Protein AF-A0A6L8A7F7-F1 (afdb_monomer)

Radius of gyration: 18.42 Å; Cα contacts (8 Å, |Δi|>4): 153; chains: 1; bounding box: 34×28×63 Å

Nearest PDB structures (foldseek):
  3hh8-assembly1_A  TM=7.114E-01  e=3.775E-03  Streptococcus pyogenes serotype M1
  5hx7-assembly1_A  TM=6.514E-01  e=2.933E-03  Listeria monocytogenes EGD-e
  2o1e-assembly1_A  TM=6.664E-01  e=7.557E-03  Bacillus subtilis
  3zka-assembly2_B  TM=5.966E-01  e=4.021E-03  Streptococcus pneumoniae
  1xvl-assembly1_A  TM=6.366E-01  e=6.254E-03  Synechocystis sp. PCC 6803

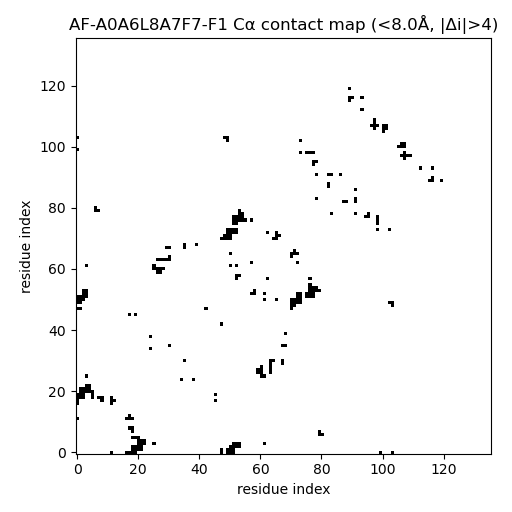Structure (mmCIF, N/CA/C/O backbone):
data_AF-A0A6L8A7F7-F1
#
_entry.id   AF-A0A6L8A7F7-F1
#
loop_
_atom_site.group_PDB
_atom_site.id
_atom_site.type_symbol
_atom_site.label_atom_id
_atom_site.label_alt_id
_atom_site.label_comp_id
_atom_site.label_asym_id
_atom_site.label_entity_id
_atom_site.label_seq_id
_atom_site.pdbx_PDB_ins_code
_atom_site.Cartn_x
_atom_site.Cartn_y
_atom_site.Cartn_z
_atom_site.occupancy
_atom_site.B_iso_or_equiv
_atom_site.auth_seq_id
_atom_site.auth_comp_id
_atom_site.auth_asym_id
_atom_site.auth_atom_id
_atom_site.pdbx_PDB_model_num
ATOM 1 N N . LEU A 1 1 ? -4.875 -3.744 1.857 1.00 95.38 1 LEU A N 1
ATOM 2 C CA . LEU A 1 1 ? -4.262 -2.480 1.396 1.00 95.38 1 LEU A CA 1
ATOM 3 C C . LEU A 1 1 ? -5.099 -1.302 1.875 1.00 95.38 1 LEU A C 1
ATOM 5 O O . LEU A 1 1 ? -6.166 -1.074 1.319 1.00 95.38 1 LEU A O 1
ATOM 9 N N . ALA A 1 2 ? -4.671 -0.631 2.946 1.00 97.12 2 ALA A N 1
ATOM 10 C CA . ALA A 1 2 ? -5.389 0.512 3.508 1.00 97.12 2 ALA A CA 1
ATOM 11 C C . ALA A 1 2 ? -4.736 1.829 3.067 1.00 97.12 2 ALA A C 1
ATOM 13 O O . ALA A 1 2 ? -3.580 2.076 3.405 1.00 97.12 2 ALA A O 1
ATOM 14 N N . THR A 1 3 ? -5.475 2.649 2.326 1.00 95.75 3 THR A N 1
ATOM 15 C CA . THR A 1 3 ? -5.024 3.913 1.713 1.00 95.75 3 THR A CA 1
ATOM 16 C C . THR A 1 3 ? -6.040 5.021 1.992 1.00 95.75 3 THR A C 1
ATOM 18 O O . THR A 1 3 ? -7.129 4.766 2.519 1.00 95.75 3 THR A O 1
ATOM 21 N N . ARG A 1 4 ? -5.718 6.280 1.678 1.00 91.50 4 ARG A N 1
ATOM 22 C CA . ARG A 1 4 ? -6.643 7.397 1.929 1.00 91.50 4 ARG A CA 1
ATOM 23 C C . ARG A 1 4 ? -7.806 7.375 0.939 1.00 91.50 4 ARG A C 1
ATOM 25 O O . ARG A 1 4 ? -8.942 7.525 1.382 1.00 91.50 4 ARG A O 1
ATOM 32 N N . HIS A 1 5 ? -7.562 7.166 -0.353 1.00 92.50 5 HIS A N 1
ATOM 33 C CA . HIS A 1 5 ? -8.617 7.037 -1.362 1.00 92.50 5 HIS A CA 1
ATOM 34 C C . HIS A 1 5 ? -8.545 5.699 -2.109 1.00 92.50 5 HIS A C 1
ATOM 36 O O . HIS A 1 5 ? -7.620 4.909 -1.928 1.00 92.50 5 HIS A O 1
ATOM 42 N N . LYS A 1 6 ? -9.598 5.416 -2.884 1.00 92.56 6 LYS A N 1
ATOM 43 C CA . LYS A 1 6 ? -9.788 4.147 -3.590 1.00 92.56 6 LYS A CA 1
ATOM 44 C C . LYS A 1 6 ? -9.163 4.212 -4.991 1.00 92.56 6 LYS A C 1
ATOM 46 O O . LYS A 1 6 ? -9.845 4.616 -5.928 1.00 92.56 6 LYS A O 1
ATOM 51 N N . ALA A 1 7 ? -7.900 3.820 -5.120 1.00 94.06 7 ALA A N 1
ATOM 52 C CA . ALA A 1 7 ? -7.136 3.861 -6.376 1.00 94.06 7 ALA A CA 1
ATOM 53 C C . ALA A 1 7 ? -6.548 2.503 -6.794 1.00 94.06 7 ALA A C 1
ATOM 55 O O . ALA A 1 7 ? -6.224 2.284 -7.958 1.00 94.06 7 ALA A O 1
ATOM 56 N N . PHE A 1 8 ? -6.463 1.545 -5.876 1.00 95.56 8 PHE A N 1
ATOM 57 C CA . PHE A 1 8 ? -5.800 0.259 -6.081 1.00 95.56 8 PHE A CA 1
ATOM 58 C C . PHE A 1 8 ? -6.784 -0.896 -6.288 1.00 95.56 8 PHE A C 1
ATOM 60 O O . PHE A 1 8 ? -6.386 -2.058 -6.239 1.00 95.56 8 PHE A O 1
ATOM 67 N N . GLY A 1 9 ? -8.066 -0.615 -6.538 1.00 94.62 9 GLY A N 1
ATOM 68 C CA . GLY A 1 9 ? -9.114 -1.636 -6.626 1.00 94.62 9 GLY A CA 1
ATOM 69 C C . GLY A 1 9 ? -8.851 -2.707 -7.689 1.00 94.62 9 GLY A C 1
ATOM 70 O O . GLY A 1 9 ? -8.997 -3.895 -7.406 1.00 94.62 9 GLY A O 1
ATOM 71 N N . TYR A 1 10 ? -8.401 -2.310 -8.886 1.00 94.56 10 TYR A N 1
ATOM 72 C CA . TYR A 1 10 ? -8.029 -3.255 -9.948 1.00 94.56 10 TYR A CA 1
ATOM 73 C C . TYR A 1 10 ? -6.812 -4.102 -9.571 1.00 94.56 10 TYR A C 1
ATOM 75 O O . TYR A 1 10 ? -6.809 -5.312 -9.794 1.00 94.56 10 TYR A O 1
ATOM 83 N N . TYR A 1 11 ? -5.798 -3.480 -8.966 1.00 94.56 11 TYR A N 1
ATOM 84 C CA . TYR A 1 11 ? -4.593 -4.164 -8.504 1.00 94.56 11 TYR A CA 1
ATOM 85 C C . TYR A 1 11 ? -4.937 -5.196 -7.418 1.00 94.56 11 TYR A C 1
ATOM 87 O O . TYR A 1 11 ? -4.606 -6.373 -7.538 1.00 94.56 11 TYR A O 1
ATOM 95 N N . ALA A 1 12 ? -5.699 -4.781 -6.405 1.00 94.75 12 ALA A N 1
ATOM 96 C CA . ALA A 1 12 ? -6.156 -5.631 -5.314 1.00 94.75 12 ALA A CA 1
ATOM 97 C C . ALA A 1 12 ? -6.980 -6.826 -5.826 1.00 94.75 12 ALA A C 1
ATOM 99 O O . ALA A 1 12 ? -6.719 -7.967 -5.447 1.00 94.75 12 ALA A O 1
ATOM 100 N N . HIS A 1 13 ? -7.904 -6.583 -6.765 1.00 95.50 13 HIS A N 1
ATOM 101 C CA . HIS A 1 13 ? -8.678 -7.637 -7.421 1.00 95.50 13 HIS A CA 1
ATOM 102 C C . HIS A 1 13 ? -7.786 -8.619 -8.196 1.00 95.50 13 HIS A C 1
ATOM 104 O O . HIS A 1 13 ? -7.941 -9.831 -8.063 1.00 95.50 13 HIS A O 1
ATOM 110 N N . ARG A 1 14 ? -6.821 -8.117 -8.980 1.00 95.81 14 ARG A N 1
ATOM 111 C CA . ARG A 1 14 ? -5.920 -8.950 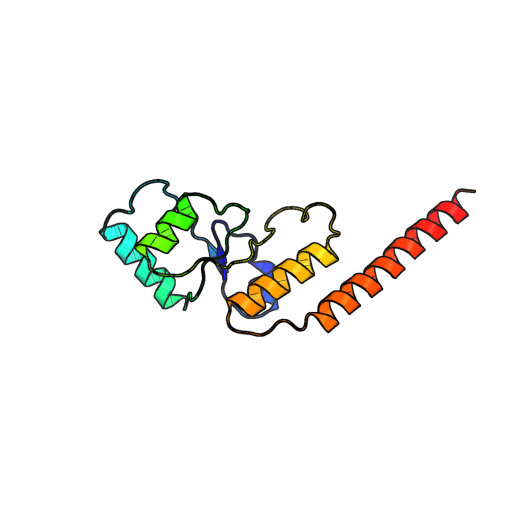-9.793 1.00 95.81 14 ARG A CA 1
ATOM 112 C C . ARG A 1 14 ? -5.047 -9.885 -8.954 1.00 95.81 14 ARG A C 1
ATOM 114 O O . ARG A 1 14 ? -4.742 -10.984 -9.425 1.00 95.81 14 ARG A O 1
ATOM 121 N N . TYR A 1 15 ? -4.639 -9.450 -7.764 1.00 93.69 15 TYR A N 1
ATOM 122 C CA . TYR A 1 15 ? -3.716 -10.177 -6.886 1.00 93.69 15 TYR A CA 1
ATOM 123 C C . TYR A 1 15 ? -4.386 -10.777 -5.639 1.00 93.69 15 TYR A C 1
ATOM 125 O O . TYR A 1 15 ? -3.698 -11.264 -4.747 1.00 93.69 15 TYR A O 1
ATOM 133 N N . GLY A 1 16 ? -5.722 -10.790 -5.580 1.00 90.94 16 GLY A N 1
ATOM 134 C CA . GLY A 1 16 ? -6.473 -11.555 -4.581 1.00 90.94 16 GLY A CA 1
ATOM 135 C C . GLY A 1 16 ? -6.467 -10.976 -3.165 1.00 90.94 16 GLY A C 1
ATOM 136 O O . GLY A 1 16 ? -6.621 -11.727 -2.205 1.00 90.94 16 GLY A O 1
ATOM 137 N N . PHE A 1 17 ? -6.318 -9.659 -3.004 1.00 89.50 17 PHE A N 1
ATOM 138 C CA . PHE A 1 17 ? -6.397 -9.008 -1.693 1.00 89.50 17 PHE A CA 1
ATOM 139 C C . PHE A 1 17 ? -7.426 -7.872 -1.663 1.00 89.50 17 PHE A C 1
ATOM 141 O O . PHE A 1 17 ? -7.957 -7.445 -2.685 1.00 89.50 17 PHE A O 1
ATOM 148 N N . ARG A 1 18 ? -7.753 -7.379 -0.461 1.00 91.31 18 ARG A N 1
ATOM 149 C CA . ARG A 1 18 ? -8.751 -6.314 -0.267 1.00 91.31 18 ARG A CA 1
ATOM 150 C C . ARG A 1 18 ? -8.115 -4.928 -0.196 1.00 91.31 18 ARG A C 1
ATOM 152 O O . ARG A 1 18 ? -7.177 -4.695 0.573 1.00 91.31 18 ARG A O 1
ATOM 159 N N . GLU A 1 19 ? -8.690 -3.990 -0.937 1.00 94.25 19 GLU A N 1
ATOM 160 C CA . GLU A 1 19 ? -8.479 -2.556 -0.747 1.00 94.25 19 GLU A CA 1
ATOM 161 C C . GLU A 1 19 ? -9.455 -2.011 0.310 1.00 94.25 19 GLU A C 1
ATOM 163 O O . GLU A 1 19 ? -10.630 -2.385 0.341 1.00 94.25 19 GLU A O 1
ATOM 168 N N . LEU A 1 20 ? -8.972 -1.115 1.170 1.00 95.56 20 LEU A N 1
ATOM 169 C CA . LEU A 1 20 ? -9.768 -0.372 2.140 1.00 95.56 20 LEU A CA 1
ATOM 170 C C . LEU A 1 20 ? -9.428 1.119 2.038 1.00 95.56 20 LEU A C 1
ATOM 172 O O . LEU A 1 20 ? -8.388 1.557 2.522 1.00 95.56 20 LEU A O 1
ATOM 176 N N . ALA A 1 21 ? -10.330 1.903 1.454 1.00 93.88 21 ALA A N 1
ATOM 177 C CA . ALA A 1 21 ? -10.196 3.354 1.421 1.00 93.88 21 ALA A CA 1
ATOM 178 C C . ALA A 1 21 ? -10.662 3.984 2.744 1.00 93.88 21 ALA A C 1
ATOM 180 O O . ALA A 1 21 ? -11.751 3.686 3.245 1.00 93.88 21 ALA A O 1
ATOM 181 N N . LEU A 1 22 ? -9.855 4.894 3.290 1.00 93.44 22 LEU A N 1
ATOM 182 C CA . LEU A 1 22 ? -10.099 5.577 4.564 1.00 93.44 22 LEU A CA 1
ATOM 183 C C . LEU A 1 22 ? -10.754 6.956 4.410 1.00 93.44 22 LEU A C 1
ATOM 185 O O . LEU A 1 22 ? -10.932 7.655 5.403 1.00 93.44 22 LEU A O 1
ATOM 189 N N . GLN A 1 23 ? -11.159 7.346 3.199 1.00 85.19 23 GLN A N 1
ATOM 190 C CA . GLN A 1 23 ? -11.739 8.662 2.899 1.00 85.19 23 GLN A CA 1
ATOM 191 C C . GLN A 1 23 ? -12.928 9.024 3.806 1.00 85.19 23 GLN A C 1
ATOM 193 O O . GLN A 1 23 ? -13.078 10.179 4.193 1.00 85.19 23 GLN A O 1
ATOM 198 N N . GLY A 1 24 ? -13.726 8.032 4.225 1.00 80.50 24 GLY A N 1
ATOM 199 C CA . GLY A 1 24 ? -14.833 8.215 5.175 1.00 80.50 24 GLY A CA 1
ATOM 200 C C . GLY A 1 24 ? -14.417 8.546 6.620 1.00 80.50 24 GLY A C 1
ATOM 201 O O . GLY A 1 24 ? -15.284 8.760 7.461 1.00 80.50 24 GLY A O 1
ATOM 202 N N . PHE A 1 25 ? -13.116 8.574 6.914 1.00 82.75 25 PHE A N 1
ATOM 203 C CA . PHE A 1 25 ? -12.521 8.900 8.215 1.00 82.75 25 PHE A CA 1
ATOM 204 C C . PHE A 1 25 ? -11.555 10.095 8.134 1.00 82.75 25 PHE A C 1
ATOM 206 O O . PHE A 1 25 ? -10.769 10.312 9.054 1.00 82.75 25 PHE A O 1
ATOM 213 N N . SER A 1 26 ? -11.596 10.862 7.039 1.00 78.94 26 SER A N 1
ATOM 214 C CA . SER A 1 26 ? -10.691 11.990 6.816 1.00 78.94 26 SER A CA 1
ATOM 215 C C . SER A 1 26 ? -10.924 13.109 7.838 1.00 78.94 26 SER A C 1
ATOM 217 O O . SER A 1 26 ? -11.963 13.763 7.829 1.00 78.94 26 SER A O 1
ATOM 219 N N . THR A 1 27 ? -9.940 13.351 8.701 1.00 81.94 27 THR A N 1
ATOM 220 C CA . THR A 1 27 ? -9.921 14.438 9.692 1.00 81.94 27 THR A CA 1
ATOM 221 C C . THR A 1 27 ? -8.487 14.871 9.976 1.00 81.94 27 THR A C 1
ATOM 223 O O . THR A 1 27 ? -7.593 14.032 10.040 1.00 81.94 27 THR A O 1
ATOM 226 N N . THR A 1 28 ? -8.252 16.168 10.163 1.00 86.31 28 THR A N 1
ATOM 227 C CA . THR A 1 28 ? -6.964 16.712 10.639 1.00 86.31 28 THR A CA 1
ATOM 228 C C . THR A 1 28 ? -6.910 16.864 12.161 1.00 86.31 28 THR A C 1
ATOM 230 O O . THR A 1 28 ? -5.849 17.149 12.715 1.00 86.31 28 THR A O 1
ATOM 233 N N . GLU A 1 29 ? -8.043 16.650 12.826 1.00 89.44 29 GLU A N 1
ATOM 234 C CA . GLU A 1 29 ? -8.237 16.716 14.273 1.00 89.44 29 GLU A CA 1
ATOM 235 C C . GLU A 1 29 ? -8.482 15.324 14.865 1.00 89.44 29 GLU A C 1
ATOM 237 O O . GLU A 1 29 ? -8.708 14.355 14.137 1.00 89.44 29 GLU A O 1
ATOM 242 N N . ALA A 1 30 ? -8.495 15.230 16.196 1.00 88.38 30 ALA A N 1
ATOM 243 C CA . ALA A 1 30 ? -8.770 13.987 16.906 1.00 88.38 30 ALA A CA 1
ATOM 244 C C . ALA A 1 30 ? -10.126 13.369 16.506 1.00 88.38 30 ALA A C 1
ATOM 246 O O . ALA A 1 30 ? -11.175 14.014 16.551 1.00 88.38 30 ALA A O 1
ATOM 247 N N . ILE A 1 31 ? -10.114 12.076 16.173 1.00 90.75 31 ILE A N 1
ATOM 248 C CA . ILE A 1 31 ? -11.315 11.309 15.840 1.00 90.75 31 ILE A CA 1
ATOM 249 C C . ILE A 1 31 ? -12.150 11.106 17.111 1.00 90.75 31 ILE A C 1
ATOM 251 O O . ILE A 1 31 ? -11.657 10.618 18.130 1.00 90.75 31 ILE A O 1
ATOM 255 N N . ARG A 1 32 ? -13.445 11.439 17.041 1.00 92.69 32 ARG A N 1
ATOM 256 C CA . ARG A 1 32 ? -14.399 11.239 18.146 1.00 92.69 32 ARG A CA 1
ATOM 257 C C . ARG A 1 32 ? -14.480 9.755 18.553 1.00 92.69 32 ARG A C 1
ATOM 259 O O . ARG A 1 32 ? -14.462 8.900 17.664 1.00 92.69 32 ARG A O 1
ATOM 266 N N . PRO A 1 33 ? -14.689 9.420 19.844 1.00 93.94 33 PRO A N 1
ATOM 267 C CA . PRO A 1 33 ? -14.618 8.037 20.337 1.00 93.94 33 PRO A CA 1
ATOM 268 C C . PRO A 1 33 ? -15.466 7.017 19.561 1.00 93.94 33 PRO A C 1
ATOM 270 O O . PRO A 1 33 ? -14.963 5.962 19.183 1.00 93.94 33 PRO A O 1
ATOM 273 N N . ALA A 1 34 ? -16.726 7.343 19.250 1.00 93.69 34 ALA A N 1
ATOM 274 C CA . ALA A 1 34 ? -17.615 6.445 18.505 1.00 93.69 34 ALA A CA 1
ATOM 275 C C . ALA A 1 34 ? -17.135 6.184 17.062 1.00 93.69 34 ALA A C 1
ATOM 277 O O . ALA A 1 34 ? -17.235 5.065 16.555 1.00 93.69 34 ALA A O 1
ATOM 278 N N . VAL A 1 35 ? -16.574 7.205 16.405 1.00 94.25 35 VAL A N 1
ATOM 279 C CA . VAL A 1 35 ? -16.017 7.088 15.049 1.00 94.25 35 VAL A CA 1
ATOM 280 C C . VAL A 1 35 ? -14.720 6.281 15.081 1.00 94.25 35 VAL A C 1
ATOM 282 O O . VAL A 1 35 ? -14.530 5.409 14.235 1.00 94.25 35 VAL A O 1
ATOM 285 N N . LEU A 1 36 ? -13.871 6.502 16.090 1.00 95.31 36 LEU A N 1
ATOM 286 C CA . LEU A 1 36 ? -12.629 5.752 16.277 1.00 95.31 36 LEU A CA 1
ATOM 287 C C . LEU A 1 36 ? -12.901 4.267 16.549 1.00 95.31 36 LEU A C 1
ATOM 289 O O . LEU A 1 36 ? -12.217 3.412 15.992 1.00 95.31 36 LEU A O 1
ATOM 293 N N . ALA A 1 37 ? -13.921 3.944 17.349 1.00 96.12 37 ALA A N 1
ATOM 294 C CA . ALA A 1 37 ? -14.337 2.563 17.588 1.00 96.12 37 ALA A CA 1
ATOM 295 C C . ALA A 1 37 ? -14.791 1.869 16.291 1.00 96.12 37 ALA A C 1
ATOM 297 O O . ALA A 1 37 ? -14.374 0.746 16.006 1.00 96.12 37 ALA A O 1
ATOM 298 N N . ASN A 1 38 ? -15.586 2.557 15.461 1.00 95.19 38 ASN A N 1
ATOM 299 C CA . ASN A 1 38 ? -16.002 2.046 14.152 1.00 95.19 38 ASN A CA 1
ATOM 300 C C . ASN A 1 38 ? -14.801 1.850 13.209 1.00 95.19 38 ASN A C 1
ATOM 302 O O . ASN A 1 38 ? -14.688 0.805 12.570 1.00 95.19 38 ASN A O 1
ATOM 306 N N . LEU A 1 39 ? -13.882 2.819 13.161 1.00 95.75 39 LEU A N 1
ATOM 307 C CA . LEU A 1 39 ? -12.652 2.732 12.376 1.00 95.75 39 LEU A CA 1
ATOM 308 C C . LEU A 1 39 ? -11.803 1.524 12.788 1.00 95.75 39 LEU A C 1
ATOM 310 O O . LEU A 1 39 ? -11.456 0.711 11.936 1.00 95.75 39 LEU A O 1
ATOM 314 N N . ARG A 1 40 ? -11.524 1.364 14.089 1.00 96.56 40 ARG A N 1
ATOM 315 C CA . ARG A 1 40 ? -10.760 0.223 14.621 1.00 96.56 40 ARG A CA 1
ATOM 316 C C . ARG A 1 40 ? -11.408 -1.111 14.263 1.00 96.56 40 ARG A C 1
ATOM 318 O O . ARG A 1 40 ? -10.707 -2.009 13.814 1.00 96.56 40 ARG A O 1
ATOM 325 N N . ARG A 1 41 ? -12.737 -1.220 14.382 1.00 96.56 41 ARG A N 1
ATOM 326 C CA . ARG A 1 41 ? -13.477 -2.418 13.958 1.00 96.56 41 ARG A CA 1
ATOM 327 C C . ARG A 1 41 ? -13.270 -2.710 12.468 1.00 96.56 41 ARG A C 1
ATOM 329 O O . ARG A 1 41 ? -12.887 -3.822 12.133 1.00 96.56 41 ARG A O 1
ATOM 336 N N . LYS A 1 42 ? -13.459 -1.722 11.583 1.00 95.88 42 LYS A N 1
ATOM 337 C CA . LYS A 1 42 ? -13.271 -1.913 10.130 1.00 95.88 42 LYS A CA 1
ATOM 338 C C . LYS A 1 42 ? -11.838 -2.311 9.766 1.00 95.88 42 LYS A C 1
ATOM 340 O O . LYS A 1 42 ? -11.644 -3.134 8.878 1.00 95.88 42 LYS A O 1
ATOM 345 N N . LEU A 1 43 ? -10.844 -1.718 10.430 1.00 96.44 43 LEU A N 1
ATOM 346 C CA . LEU A 1 43 ? -9.430 -2.047 10.236 1.00 96.44 43 LEU A CA 1
ATOM 347 C C . LEU A 1 43 ? -9.125 -3.483 10.687 1.00 96.44 43 LEU A C 1
ATOM 349 O O . LEU A 1 43 ? -8.445 -4.209 9.966 1.00 96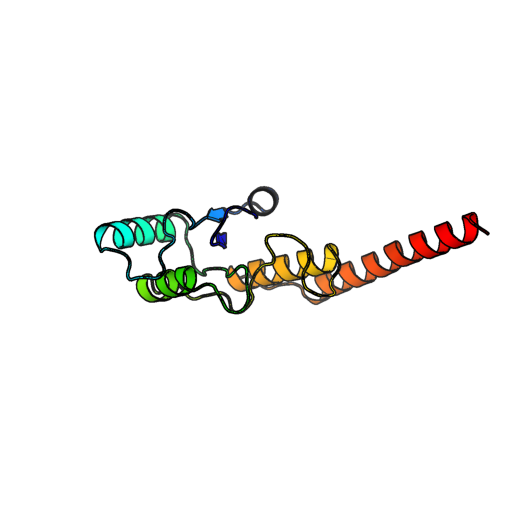.44 43 LEU A O 1
ATOM 353 N N . ALA A 1 44 ? -9.676 -3.906 11.829 1.00 96.38 44 ALA A N 1
ATOM 354 C CA . ALA A 1 44 ? -9.526 -5.264 12.346 1.00 96.38 44 ALA A CA 1
ATOM 355 C C . ALA A 1 44 ? -10.212 -6.310 11.450 1.00 96.38 44 ALA A C 1
ATOM 357 O O . ALA A 1 44 ? -9.579 -7.286 11.065 1.00 96.38 44 ALA A O 1
ATOM 358 N N . GLU A 1 45 ? -11.463 -6.081 11.035 1.00 95.88 45 GLU A N 1
ATOM 359 C CA . GLU A 1 45 ? -12.197 -6.960 10.103 1.00 95.88 45 GLU A CA 1
ATOM 360 C C . GLU A 1 45 ? -11.468 -7.132 8.759 1.00 95.88 45 GLU A C 1
ATOM 362 O O . GLU A 1 45 ? -11.570 -8.171 8.109 1.00 95.88 45 GLU A O 1
ATOM 367 N N . ALA A 1 46 ? -10.728 -6.107 8.330 1.00 94.94 46 ALA A N 1
ATOM 368 C CA . ALA A 1 46 ? -9.932 -6.128 7.110 1.00 94.94 46 ALA A CA 1
ATOM 369 C C . ALA A 1 46 ? -8.483 -6.614 7.318 1.00 94.94 46 ALA A C 1
ATOM 371 O O . ALA A 1 46 ? -7.725 -6.611 6.348 1.00 94.94 46 ALA A O 1
ATOM 372 N N . ASN A 1 47 ? -8.105 -7.028 8.535 1.00 94.69 47 ASN A N 1
ATOM 373 C CA . ASN A 1 47 ? -6.749 -7.450 8.913 1.00 94.69 47 ASN A CA 1
ATOM 374 C C . ASN A 1 47 ? -5.670 -6.435 8.498 1.00 94.69 47 ASN A C 1
ATOM 376 O O . ASN A 1 47 ? -4.646 -6.782 7.909 1.00 94.69 47 ASN A O 1
ATOM 380 N N . VAL A 1 48 ? -5.920 -5.149 8.749 1.00 97.06 48 VAL A N 1
ATOM 381 C CA . VAL A 1 48 ? -4.973 -4.091 8.390 1.00 97.06 48 VAL A CA 1
ATOM 382 C C . VAL A 1 48 ? -3.800 -4.086 9.365 1.00 97.06 48 VAL A C 1
ATOM 384 O O . VAL A 1 48 ? -3.975 -3.816 10.549 1.00 97.06 48 VAL A O 1
ATOM 387 N N . VAL A 1 49 ? -2.601 -4.339 8.841 1.00 96.38 49 VAL A N 1
ATOM 388 C CA . VAL A 1 49 ? -1.338 -4.337 9.603 1.00 96.38 49 VAL A CA 1
ATOM 389 C C . VAL A 1 49 ? -0.497 -3.077 9.379 1.00 96.38 49 VAL A C 1
ATOM 391 O O . VAL A 1 49 ? 0.369 -2.760 10.187 1.00 96.38 49 VAL A O 1
ATOM 394 N N . VAL A 1 50 ? -0.771 -2.338 8.301 1.00 98.19 50 VAL A N 1
ATOM 395 C CA . VAL A 1 50 ? -0.052 -1.122 7.911 1.00 98.19 50 VAL A CA 1
ATOM 396 C C . VAL A 1 50 ? -0.983 -0.178 7.142 1.00 98.19 50 VAL A C 1
ATOM 398 O O . VAL A 1 50 ? -1.882 -0.619 6.417 1.00 98.19 50 VAL A O 1
ATOM 401 N N . LEU A 1 51 ? -0.764 1.125 7.294 1.00 98.06 51 LEU A N 1
ATOM 402 C CA . LEU A 1 51 ? -1.436 2.180 6.540 1.00 98.06 51 LEU A CA 1
ATOM 403 C C . LEU A 1 51 ? -0.486 2.735 5.480 1.00 98.06 51 LEU A C 1
ATOM 405 O O . LEU A 1 51 ? 0.631 3.123 5.805 1.00 98.06 51 LEU A O 1
ATOM 409 N N . PHE A 1 52 ? -0.921 2.814 4.228 1.00 97.94 52 PHE A N 1
ATOM 410 C CA . PHE A 1 52 ? -0.081 3.280 3.128 1.00 97.94 52 PHE A CA 1
ATOM 411 C C . PHE A 1 52 ? -0.326 4.769 2.843 1.00 97.94 52 PHE A C 1
ATOM 413 O O . PHE A 1 52 ? -1.444 5.138 2.462 1.00 97.94 52 PHE A O 1
ATOM 420 N N . PRO A 1 53 ? 0.685 5.640 3.023 1.00 97.38 53 PRO A N 1
ATOM 421 C CA . PRO A 1 53 ? 0.639 7.008 2.521 1.00 97.38 53 PRO A CA 1
ATOM 422 C C . PRO A 1 53 ? 0.552 7.032 0.996 1.00 97.38 53 PRO A C 1
ATOM 424 O O . PRO A 1 53 ? 1.037 6.125 0.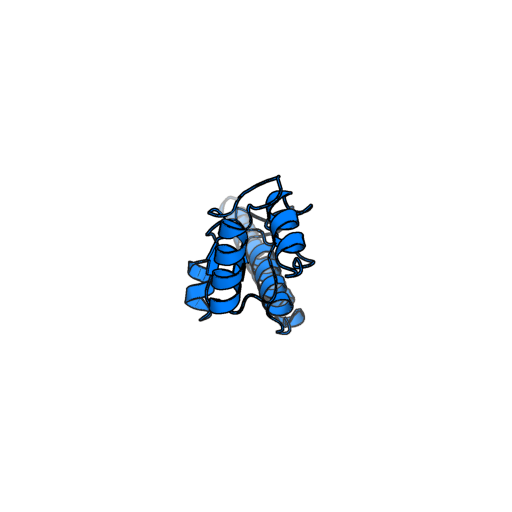335 1.00 97.38 53 PRO A O 1
ATOM 427 N N . GLU A 1 54 ? -0.030 8.090 0.440 1.00 95.38 54 GLU A N 1
ATOM 428 C CA . GLU A 1 54 ? -0.108 8.320 -1.018 1.00 95.38 54 GLU A CA 1
ATOM 429 C C . GLU A 1 54 ? 0.728 9.532 -1.459 1.00 95.38 54 GLU A C 1
ATOM 431 O O . GLU A 1 54 ? 0.593 10.046 -2.562 1.00 95.38 54 GLU A O 1
ATOM 436 N N . GLN A 1 55 ? 1.506 10.072 -0.527 1.00 93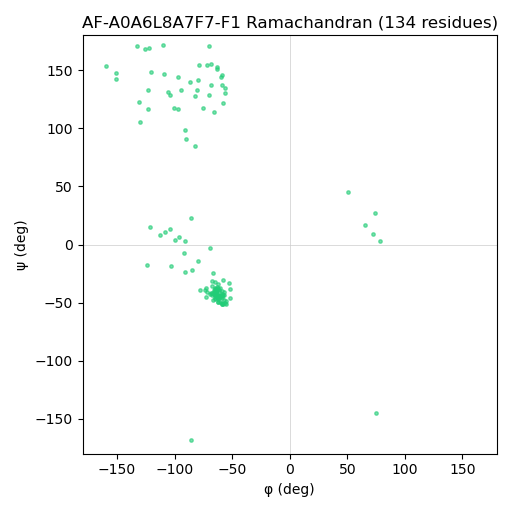.00 55 GLN A N 1
ATOM 437 C CA . GLN A 1 55 ? 2.322 11.267 -0.671 1.00 93.00 55 GLN A CA 1
ATOM 438 C C . GLN A 1 55 ? 3.395 11.234 0.414 1.00 93.00 55 GLN A C 1
ATOM 440 O O . GLN A 1 55 ? 3.180 10.647 1.484 1.00 93.00 55 GLN A O 1
ATOM 445 N N . ASP A 1 56 ? 4.510 11.896 0.140 1.00 93.38 56 ASP A N 1
ATOM 446 C CA . ASP A 1 56 ? 5.601 12.119 1.078 1.00 93.38 56 ASP A CA 1
ATOM 447 C C . ASP A 1 56 ? 5.850 13.634 1.201 1.00 93.38 56 ASP A C 1
ATOM 449 O O . ASP A 1 56 ? 6.150 14.275 0.190 1.00 93.38 56 ASP A O 1
ATOM 453 N N . PRO A 1 57 ? 5.653 14.243 2.388 1.00 95.25 57 PRO A N 1
ATOM 454 C CA . PRO A 1 57 ? 5.295 13.610 3.662 1.00 95.25 57 PRO A CA 1
ATOM 455 C C . PRO A 1 57 ? 3.842 13.093 3.716 1.00 95.25 57 PRO A C 1
ATOM 457 O O . PRO A 1 57 ? 2.959 13.660 3.065 1.00 95.25 57 PRO A O 1
ATOM 460 N N . PRO A 1 58 ? 3.535 12.071 4.548 1.00 95.56 58 PRO A N 1
ATOM 461 C CA . PRO A 1 58 ? 2.175 11.564 4.710 1.00 95.56 58 PRO A CA 1
ATOM 462 C C . PRO A 1 58 ? 1.197 12.662 5.129 1.00 95.56 58 PRO A C 1
ATOM 464 O O . PRO A 1 58 ? 1.462 13.419 6.062 1.00 95.56 58 PRO A O 1
ATOM 467 N N . GLY A 1 59 ? 0.023 12.709 4.499 1.00 93.62 59 GLY A N 1
ATOM 468 C CA . GLY A 1 59 ? -0.997 13.704 4.828 1.00 93.62 59 GLY A CA 1
ATOM 469 C C . GLY A 1 59 ? -1.457 13.629 6.289 1.00 93.62 59 GLY A C 1
ATOM 470 O O . GLY A 1 59 ? -1.612 12.543 6.856 1.00 93.62 59 GLY A O 1
ATOM 471 N N . ARG A 1 60 ? -1.745 14.792 6.891 1.00 94.19 60 ARG A N 1
ATOM 472 C CA . ARG A 1 60 ? -2.068 14.927 8.324 1.00 94.19 60 ARG A CA 1
ATOM 473 C C . ARG A 1 60 ? -3.171 13.981 8.800 1.00 94.19 60 ARG A C 1
ATOM 475 O O . ARG A 1 60 ? -3.068 13.430 9.891 1.00 94.19 60 ARG A O 1
ATOM 482 N N . SER A 1 61 ? -4.199 13.755 7.983 1.00 93.69 61 SER A N 1
ATOM 483 C CA . SER A 1 61 ? -5.286 12.853 8.362 1.00 93.69 61 SER A CA 1
ATOM 484 C C . SER A 1 61 ? -4.845 11.403 8.533 1.00 93.69 61 SER A C 1
ATOM 486 O O . SER A 1 61 ? -5.252 10.756 9.496 1.00 93.69 61 SER A O 1
ATOM 488 N N . LEU A 1 62 ? -3.979 10.901 7.651 1.00 96.06 62 LEU A N 1
ATOM 489 C CA . LEU A 1 62 ? -3.475 9.537 7.765 1.00 96.06 62 LEU A CA 1
ATOM 490 C C . LEU A 1 62 ? -2.572 9.388 8.996 1.00 96.06 62 LEU A C 1
ATOM 492 O O . LEU A 1 62 ? -2.635 8.370 9.679 1.00 96.06 62 LEU A O 1
ATOM 496 N N . GLN A 1 63 ? -1.803 10.430 9.331 1.00 96.31 63 GLN A N 1
ATOM 497 C CA . GLN A 1 63 ? -1.007 10.469 10.561 1.00 96.31 63 GLN A CA 1
ATOM 498 C C . GLN A 1 63 ? -1.884 10.403 11.821 1.00 96.31 63 GLN A C 1
ATOM 500 O O . GLN A 1 63 ? -1.563 9.663 12.747 1.00 96.31 63 GLN A O 1
ATOM 505 N N . VAL A 1 64 ? -2.998 11.146 11.864 1.00 96.06 64 VAL A N 1
ATOM 506 C CA . VAL A 1 64 ? -3.953 11.088 12.987 1.00 96.06 64 VAL A CA 1
ATOM 507 C C . VAL A 1 64 ? -4.546 9.686 13.117 1.00 96.06 64 VAL A C 1
ATOM 509 O O . VAL A 1 64 ? -4.608 9.144 14.221 1.00 96.06 64 VAL A O 1
ATOM 512 N N . ILE A 1 65 ? -4.936 9.073 11.995 1.00 96.06 65 ILE A N 1
ATOM 513 C CA . ILE A 1 65 ? -5.452 7.702 11.986 1.00 96.06 65 ILE A CA 1
ATOM 514 C C . ILE A 1 65 ? -4.396 6.731 12.523 1.00 96.06 65 ILE A C 1
ATOM 516 O O . ILE A 1 65 ? -4.709 5.957 13.426 1.00 96.06 65 ILE A O 1
ATOM 520 N N . ALA A 1 66 ? -3.155 6.790 12.032 1.00 97.19 66 ALA A N 1
ATOM 521 C CA . ALA A 1 66 ? -2.056 5.955 12.521 1.00 97.19 66 ALA A CA 1
ATOM 522 C C . ALA A 1 66 ? -1.868 6.113 14.036 1.00 97.19 66 ALA A C 1
ATOM 524 O O . ALA A 1 66 ? -1.917 5.135 14.782 1.00 97.19 66 ALA A O 1
ATOM 525 N N . GLN A 1 67 ? -1.771 7.358 14.511 1.00 97.25 67 GLN A N 1
ATOM 526 C CA . GLN A 1 67 ? -1.573 7.674 15.923 1.00 97.25 67 GLN A CA 1
ATOM 527 C C . GLN A 1 67 ? -2.699 7.132 16.815 1.00 97.25 67 GLN A C 1
ATOM 529 O O . GLN A 1 67 ? -2.432 6.559 17.868 1.00 97.25 67 GLN A O 1
ATOM 534 N N . GLN A 1 68 ? -3.963 7.306 16.422 1.00 96.56 68 GLN A N 1
ATOM 535 C CA . GLN A 1 68 ? -5.101 6.925 17.266 1.00 96.56 68 GLN A CA 1
ATOM 536 C C . GLN A 1 68 ? -5.501 5.450 17.132 1.00 96.56 68 GLN A C 1
ATOM 538 O O . GLN A 1 68 ? -6.155 4.904 18.026 1.00 96.56 68 GLN A O 1
ATOM 543 N N . THR A 1 69 ? -5.143 4.787 16.034 1.00 96.75 69 THR A N 1
ATOM 544 C CA . THR A 1 69 ? -5.401 3.349 15.839 1.00 96.75 69 THR A CA 1
ATOM 545 C C . THR A 1 69 ? -4.252 2.476 16.328 1.00 96.75 69 THR A C 1
ATOM 547 O O . THR A 1 69 ? -4.498 1.324 16.670 1.00 96.75 69 THR A O 1
ATOM 550 N N . GLY A 1 70 ? -3.035 3.022 16.403 1.00 97.62 70 GLY A N 1
ATOM 551 C CA . GLY A 1 70 ? -1.818 2.275 16.713 1.00 97.62 70 GLY A CA 1
ATOM 552 C C . GLY A 1 70 ? -1.263 1.484 15.525 1.00 97.62 70 GLY A C 1
ATOM 553 O O . GLY A 1 70 ? -0.276 0.774 15.688 1.00 97.62 70 GLY A O 1
ATOM 554 N N . ILE A 1 71 ? -1.872 1.592 14.339 1.00 98.19 71 ILE A N 1
ATOM 555 C CA . ILE A 1 71 ? -1.378 0.937 13.124 1.00 98.19 71 ILE A CA 1
ATOM 556 C C . ILE A 1 71 ? -0.273 1.810 12.512 1.00 98.19 71 ILE A C 1
ATOM 558 O O . ILE A 1 71 ? -0.506 3.004 12.291 1.00 98.19 71 ILE A O 1
ATOM 562 N N . PRO A 1 72 ? 0.915 1.254 12.220 1.00 98.00 72 PRO A N 1
ATOM 563 C CA . PRO A 1 72 ? 2.023 2.022 11.670 1.00 98.00 72 PRO A CA 1
ATOM 564 C C . PRO A 1 72 ? 1.749 2.492 10.235 1.00 98.00 72 PRO A C 1
ATOM 566 O O . PRO A 1 72 ? 0.984 1.880 9.484 1.00 98.00 72 PRO A O 1
ATOM 569 N N . LEU A 1 73 ? 2.423 3.575 9.845 1.00 98.25 73 LEU A N 1
ATOM 570 C CA . LEU A 1 73 ? 2.520 3.990 8.448 1.00 98.25 73 LEU A CA 1
ATOM 571 C C . LEU A 1 73 ? 3.584 3.146 7.739 1.00 98.25 73 LEU A C 1
ATOM 573 O O . LEU A 1 73 ? 4.638 2.869 8.311 1.00 98.25 73 LEU A O 1
ATOM 577 N N . SER A 1 74 ? 3.324 2.781 6.487 1.00 98.00 74 SER A N 1
ATOM 578 C CA . SER A 1 74 ? 4.353 2.256 5.592 1.00 98.00 74 SER A CA 1
ATOM 579 C C . SER A 1 74 ? 5.468 3.300 5.444 1.00 98.00 74 SER A C 1
ATOM 581 O O . SER A 1 74 ? 5.152 4.481 5.268 1.00 98.00 74 SER A O 1
ATOM 583 N N . PRO A 1 75 ? 6.752 2.897 5.480 1.00 95.44 75 PRO A N 1
ATOM 584 C CA . PRO A 1 75 ? 7.867 3.816 5.257 1.00 95.44 75 PRO A CA 1
ATOM 585 C C . PRO A 1 75 ? 7.895 4.355 3.820 1.00 95.44 75 PRO A C 1
ATOM 587 O O . PRO A 1 75 ? 8.439 5.426 3.578 1.00 95.44 75 PRO A O 1
ATOM 590 N N . GLN A 1 76 ? 7.304 3.624 2.873 1.00 96.56 76 GLN A N 1
ATOM 591 C CA . GLN A 1 76 ? 7.180 4.026 1.475 1.00 96.56 76 GLN A CA 1
ATOM 592 C C . GLN A 1 76 ? 5.740 4.455 1.187 1.00 96.56 76 GLN A C 1
ATOM 594 O O . GLN A 1 76 ? 4.790 3.736 1.526 1.00 96.56 76 GLN A O 1
ATOM 599 N N . HIS A 1 77 ? 5.587 5.622 0.559 1.00 97.00 77 HIS A N 1
ATOM 600 C CA . HIS A 1 77 ? 4.310 6.066 0.018 1.00 97.00 77 HIS A CA 1
ATOM 601 C C . HIS A 1 77 ? 4.029 5.372 -1.319 1.00 97.00 77 HIS A C 1
ATOM 603 O O . HIS A 1 77 ? 4.945 4.956 -2.025 1.00 97.00 77 HIS A O 1
ATOM 609 N N . LEU A 1 78 ? 2.752 5.250 -1.659 1.00 97.69 78 LEU A N 1
ATOM 610 C CA . LEU A 1 78 ? 2.295 4.740 -2.941 1.00 97.69 78 LEU A CA 1
ATOM 611 C C . LEU A 1 78 ? 1.978 5.898 -3.880 1.00 97.69 78 LEU A C 1
ATOM 613 O O . LEU A 1 78 ? 1.411 6.907 -3.464 1.00 97.69 78 LEU A O 1
ATOM 617 N N . ILE A 1 79 ? 2.261 5.716 -5.162 1.00 97.25 79 ILE A N 1
ATOM 618 C CA . ILE A 1 79 ? 1.797 6.616 -6.215 1.00 97.25 79 ILE A CA 1
ATOM 619 C C . ILE A 1 79 ? 0.453 6.092 -6.710 1.00 97.25 79 ILE A C 1
ATOM 621 O O . ILE A 1 79 ? 0.393 5.127 -7.470 1.00 97.25 79 ILE A O 1
ATOM 625 N N . ALA A 1 80 ? -0.630 6.677 -6.210 1.00 93.50 80 ALA A N 1
ATOM 626 C CA . ALA A 1 80 ? -1.988 6.302 -6.600 1.00 93.50 80 ALA A CA 1
ATOM 627 C C . ALA A 1 80 ? -2.376 6.882 -7.969 1.00 93.50 80 ALA A C 1
ATOM 629 O O . ALA A 1 80 ? -3.000 6.197 -8.776 1.00 93.50 80 ALA A O 1
ATOM 630 N N . ASP A 1 81 ? -1.951 8.122 -8.225 1.00 91.06 81 ASP A N 1
ATOM 631 C CA . ASP A 1 81 ? -2.273 8.886 -9.423 1.00 91.06 81 ASP A CA 1
ATOM 632 C C . ASP A 1 81 ? -0.989 9.316 -10.140 1.00 91.06 81 ASP A C 1
ATOM 634 O O . ASP A 1 81 ? -0.071 9.865 -9.529 1.00 91.06 81 ASP A O 1
ATOM 638 N N . GLY A 1 82 ? -0.944 9.113 -11.457 1.00 92.38 82 GLY A N 1
ATOM 639 C CA . GLY A 1 82 ? 0.176 9.544 -12.289 1.00 92.38 82 GLY A CA 1
ATOM 640 C C . GLY A 1 82 ? 1.430 8.680 -12.140 1.00 92.38 82 GLY A C 1
ATOM 641 O O . GLY A 1 82 ? 1.351 7.457 -12.026 1.00 92.38 82 GLY A O 1
ATOM 642 N N . LEU A 1 83 ? 2.590 9.330 -12.228 1.00 95.81 83 LEU A N 1
ATOM 643 C CA . LEU A 1 83 ? 3.909 8.702 -12.212 1.00 95.81 83 LEU A CA 1
ATOM 644 C C . LEU A 1 83 ? 4.719 9.234 -11.038 1.00 95.81 83 LEU A C 1
ATOM 646 O O . LEU A 1 83 ? 4.595 10.407 -10.677 1.00 95.81 83 LEU A O 1
ATOM 650 N N . ALA A 1 84 ? 5.588 8.393 -10.483 1.00 95.31 84 ALA A N 1
ATOM 651 C CA . ALA A 1 84 ? 6.606 8.904 -9.583 1.00 95.31 84 ALA A CA 1
ATOM 652 C C . ALA A 1 84 ? 7.544 9.856 -10.346 1.00 95.31 84 ALA A C 1
ATOM 654 O O . ALA A 1 84 ? 7.749 9.729 -11.558 1.00 95.31 84 ALA A O 1
ATOM 655 N N . ALA A 1 85 ? 8.116 10.826 -9.635 1.00 93.44 85 ALA A N 1
ATOM 656 C CA . ALA A 1 85 ? 8.956 11.848 -10.245 1.00 93.44 85 ALA A CA 1
ATOM 657 C C . ALA A 1 85 ? 10.146 11.222 -10.993 1.00 93.44 85 ALA A C 1
ATOM 659 O O . ALA A 1 85 ? 10.953 10.506 -10.405 1.00 93.44 85 ALA A O 1
ATOM 660 N N . GLY A 1 86 ? 10.247 11.505 -12.295 1.00 94.56 86 GLY A N 1
ATOM 661 C CA . GLY A 1 86 ? 11.320 10.992 -13.151 1.00 94.56 86 GLY A CA 1
ATOM 662 C C . GLY A 1 86 ? 11.229 9.499 -13.481 1.00 94.56 86 GLY A C 1
ATOM 663 O O . GLY A 1 86 ? 12.173 8.969 -14.053 1.00 94.56 86 GLY A O 1
ATOM 664 N N . GLN A 1 87 ? 10.124 8.830 -13.142 1.00 95.62 87 GLN A N 1
ATOM 665 C CA . GLN A 1 87 ? 9.937 7.399 -13.367 1.00 95.62 87 GLN A CA 1
ATOM 666 C C . GLN A 1 87 ? 8.911 7.124 -14.468 1.00 95.62 87 GLN A C 1
ATOM 668 O O . GLN A 1 87 ? 7.917 7.830 -14.630 1.00 95.62 87 GLN A O 1
ATOM 673 N N . SER A 1 88 ? 9.129 6.044 -15.210 1.00 95.62 88 SER A N 1
ATOM 674 C CA . SER A 1 88 ? 8.158 5.481 -16.143 1.00 95.62 88 SER A CA 1
ATOM 675 C C . SER A 1 88 ? 6.972 4.833 -15.417 1.00 95.62 88 SER A C 1
ATOM 677 O O . SER A 1 88 ? 6.977 4.609 -14.201 1.00 95.62 88 SER A O 1
ATOM 679 N N . THR A 1 89 ? 5.942 4.459 -16.182 1.00 94.75 89 THR A N 1
ATOM 680 C CA . THR A 1 89 ? 4.809 3.672 -15.669 1.00 94.75 89 THR A CA 1
ATOM 681 C C . THR A 1 89 ? 5.263 2.351 -15.054 1.00 94.75 89 THR A C 1
ATOM 683 O O . THR A 1 89 ? 4.755 1.967 -14.004 1.00 94.75 89 THR A O 1
ATOM 686 N N . VAL A 1 90 ? 6.227 1.660 -15.676 1.00 96.56 90 VAL A N 1
ATOM 687 C CA . VAL A 1 90 ? 6.715 0.368 -15.171 1.00 96.56 90 VAL A CA 1
ATOM 688 C C . VAL A 1 90 ? 7.501 0.551 -13.881 1.00 96.56 90 VAL A C 1
ATOM 690 O O . VAL A 1 90 ? 7.272 -0.196 -12.936 1.00 96.56 90 VAL A O 1
ATOM 693 N N . GLU A 1 91 ? 8.355 1.569 -13.798 1.00 97.69 91 GLU A N 1
ATOM 694 C CA . GLU A 1 91 ? 9.083 1.892 -12.565 1.00 97.69 91 GLU A CA 1
ATOM 695 C C . GLU A 1 91 ? 8.135 2.261 -11.423 1.00 97.69 91 GLU A C 1
ATOM 697 O O . GLU A 1 91 ? 8.243 1.700 -10.334 1.00 97.69 91 GLU A O 1
ATOM 702 N N . THR A 1 92 ? 7.145 3.117 -11.692 1.00 97.38 92 THR A N 1
ATOM 703 C CA . THR A 1 92 ? 6.123 3.497 -10.704 1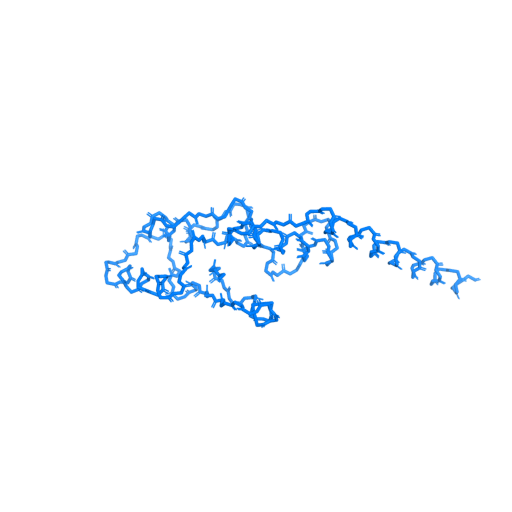.00 97.38 92 THR A CA 1
ATOM 704 C C . THR A 1 92 ? 5.352 2.265 -10.213 1.00 97.38 92 THR A C 1
ATOM 706 O O . THR A 1 92 ? 5.126 2.085 -9.015 1.00 97.38 92 THR A O 1
ATOM 709 N N . PHE A 1 93 ? 4.968 1.374 -11.132 1.00 96.56 93 PHE A N 1
ATOM 710 C CA . PHE A 1 93 ? 4.221 0.164 -10.800 1.00 96.56 93 PHE A CA 1
ATOM 711 C C . PHE A 1 93 ? 5.052 -0.850 -10.003 1.00 96.56 93 PHE A C 1
ATOM 713 O O . PHE A 1 93 ? 4.546 -1.436 -9.042 1.00 96.56 93 PHE A O 1
ATOM 720 N N . VAL A 1 94 ? 6.324 -1.045 -10.365 1.00 97.94 94 VAL A N 1
ATOM 721 C CA . VAL A 1 94 ? 7.263 -1.896 -9.617 1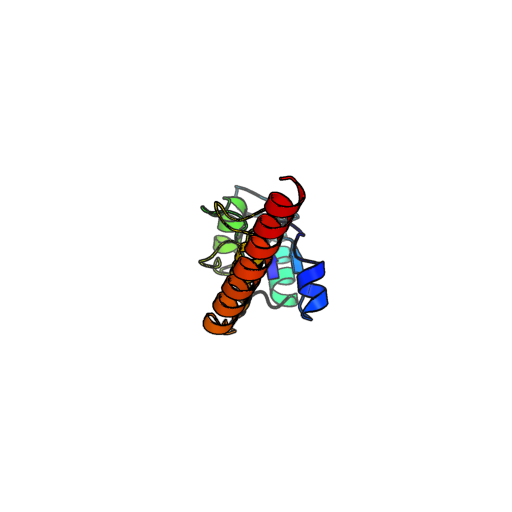.00 97.94 94 VAL A CA 1
ATOM 722 C C . VAL A 1 94 ? 7.494 -1.330 -8.217 1.00 97.94 94 VAL A C 1
ATOM 724 O O . VAL A 1 94 ? 7.382 -2.078 -7.247 1.00 97.94 94 VAL A O 1
ATOM 727 N N . GLY A 1 95 ? 7.707 -0.016 -8.094 1.00 97.94 95 GLY A N 1
ATOM 728 C CA . GLY A 1 95 ? 7.846 0.664 -6.805 1.00 97.94 95 GLY A CA 1
ATOM 729 C C . GLY A 1 95 ? 6.634 0.442 -5.898 1.00 97.94 95 GLY A C 1
ATOM 730 O O . GLY A 1 95 ? 6.780 -0.040 -4.774 1.00 97.94 95 GLY A O 1
ATOM 731 N N . ASN A 1 96 ? 5.422 0.678 -6.412 1.00 97.88 96 ASN A N 1
ATOM 732 C CA . ASN A 1 96 ? 4.184 0.395 -5.679 1.00 97.88 96 ASN A C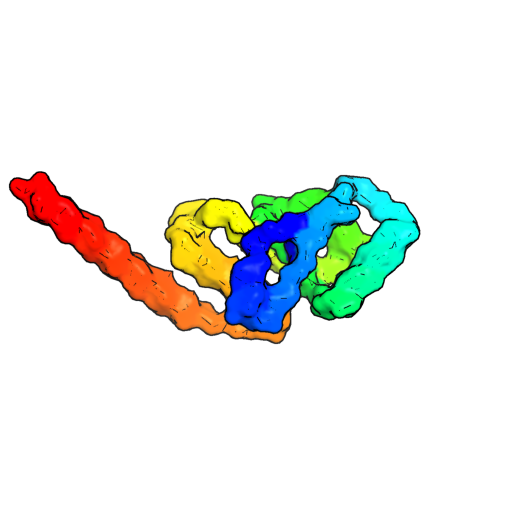A 1
ATOM 733 C C . ASN A 1 96 ? 4.061 -1.086 -5.288 1.00 97.88 96 ASN A C 1
ATOM 735 O O . ASN A 1 96 ? 3.657 -1.398 -4.169 1.00 97.88 96 ASN A O 1
ATOM 739 N N . THR A 1 97 ? 4.409 -2.005 -6.192 1.00 97.69 97 THR A N 1
ATOM 740 C CA . THR A 1 97 ? 4.331 -3.453 -5.944 1.00 97.69 97 THR A CA 1
ATOM 741 C C . THR A 1 97 ? 5.265 -3.872 -4.812 1.00 97.69 97 THR A C 1
ATOM 743 O O . THR A 1 97 ? 4.837 -4.600 -3.912 1.00 97.69 97 THR A O 1
ATOM 746 N N . CYS A 1 98 ? 6.507 -3.381 -4.800 1.00 98.12 98 CYS A N 1
ATOM 747 C CA . CYS A 1 98 ? 7.443 -3.649 -3.711 1.00 98.12 98 CYS A CA 1
ATOM 748 C C . CYS A 1 98 ? 6.982 -3.034 -2.390 1.00 98.12 98 CYS A C 1
ATOM 750 O O . CYS A 1 98 ? 6.963 -3.736 -1.378 1.00 98.12 98 CYS A O 1
ATOM 752 N N . ALA A 1 99 ? 6.536 -1.774 -2.399 1.00 97.94 99 ALA A N 1
ATOM 753 C CA . ALA A 1 99 ? 6.023 -1.110 -1.205 1.00 97.94 99 ALA A CA 1
ATOM 754 C C . ALA A 1 99 ? 4.852 -1.892 -0.591 1.00 97.94 99 ALA A C 1
ATOM 756 O O . ALA A 1 99 ? 4.855 -2.187 0.606 1.00 97.94 99 ALA A O 1
ATOM 757 N N . ILE A 1 100 ? 3.877 -2.295 -1.415 1.00 97.50 100 ILE A N 1
ATOM 758 C CA . ILE A 1 100 ? 2.727 -3.100 -0.982 1.00 97.50 100 ILE A CA 1
ATOM 759 C C . ILE A 1 100 ? 3.182 -4.458 -0.447 1.00 97.50 100 ILE A C 1
ATOM 761 O O . ILE A 1 100 ? 2.734 -4.862 0.623 1.00 97.50 100 ILE A O 1
ATOM 765 N N . THR A 1 101 ? 4.065 -5.159 -1.160 1.00 97.12 101 THR A N 1
ATOM 766 C CA . THR A 1 101 ? 4.524 -6.502 -0.771 1.00 97.12 101 THR A CA 1
ATOM 767 C C . THR A 1 101 ? 5.242 -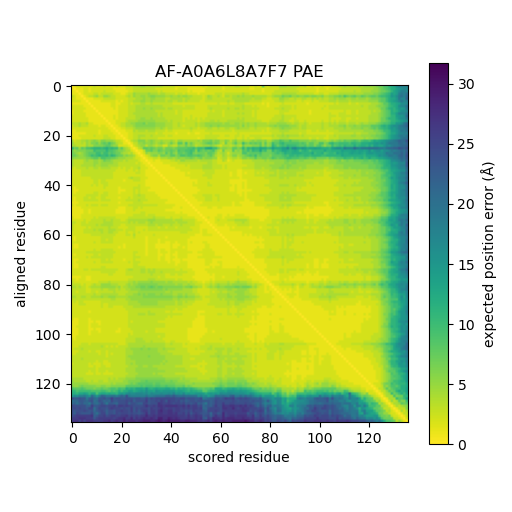6.469 0.575 1.00 97.12 101 THR A C 1
ATOM 769 O O . THR A 1 101 ? 4.870 -7.213 1.480 1.00 97.12 101 THR A O 1
ATOM 772 N N . ASN A 1 102 ? 6.201 -5.557 0.740 1.00 97.25 102 ASN A N 1
ATOM 773 C CA . ASN A 1 102 ? 6.957 -5.398 1.981 1.00 97.25 102 ASN A CA 1
ATOM 774 C C . ASN A 1 102 ? 6.049 -4.940 3.135 1.00 97.25 102 ASN A C 1
ATOM 776 O O . ASN A 1 102 ? 6.105 -5.486 4.236 1.00 97.25 102 ASN A O 1
ATOM 780 N N . GLY A 1 103 ? 5.161 -3.970 2.887 1.00 96.44 103 GLY A N 1
ATOM 781 C CA . GLY A 1 103 ? 4.229 -3.466 3.899 1.00 96.44 103 GLY A CA 1
ATOM 782 C C . GLY A 1 103 ? 3.206 -4.512 4.356 1.00 96.44 103 GLY A C 1
ATOM 783 O O . GLY A 1 103 ? 2.821 -4.534 5.524 1.00 96.44 103 GLY A O 1
ATOM 784 N N . LEU A 1 104 ? 2.793 -5.418 3.467 1.00 94.56 104 LEU A N 1
ATOM 785 C CA . LEU A 1 104 ? 1.917 -6.549 3.790 1.00 94.56 104 LEU A CA 1
ATOM 786 C C . LEU A 1 104 ? 2.687 -7.776 4.312 1.00 94.56 104 LEU A C 1
ATOM 788 O O . LEU A 1 104 ? 2.165 -8.886 4.256 1.00 94.56 104 LEU A O 1
ATOM 792 N N . GLN A 1 105 ? 3.895 -7.573 4.851 1.00 93.56 105 GLN A N 1
ATOM 793 C CA . GLN A 1 105 ? 4.730 -8.600 5.491 1.00 93.56 105 GLN A CA 1
ATOM 794 C C . GLN A 1 105 ? 5.228 -9.704 4.541 1.00 93.56 105 GLN A C 1
ATOM 796 O O . GLN A 1 105 ? 5.669 -10.761 4.990 1.00 93.56 105 GLN A O 1
ATOM 801 N N . GLY A 1 106 ? 5.173 -9.462 3.232 1.00 95.12 106 GLY A N 1
ATOM 802 C CA . GLY A 1 106 ? 5.887 -10.248 2.235 1.00 95.12 106 GLY A CA 1
ATOM 803 C C . GLY A 1 106 ? 7.315 -9.740 2.035 1.00 95.12 106 GLY A C 1
ATOM 804 O O . GLY A 1 106 ? 7.821 -8.908 2.788 1.00 95.12 106 GLY A O 1
ATOM 805 N N . GLN A 1 107 ? 7.958 -10.237 0.983 1.00 97.25 107 GLN A N 1
ATOM 806 C CA . GLN A 1 107 ? 9.280 -9.792 0.549 1.00 97.25 107 GLN A CA 1
ATOM 807 C C . GLN A 1 107 ? 9.226 -9.512 -0.949 1.00 97.25 107 GLN A C 1
ATOM 809 O O . GLN A 1 107 ? 8.842 -10.390 -1.723 1.00 97.25 107 GLN A O 1
ATOM 814 N N . CYS A 1 108 ? 9.557 -8.286 -1.356 1.00 97.81 108 CYS A N 1
ATOM 815 C CA . CYS A 1 108 ? 9.678 -7.978 -2.774 1.00 97.81 108 CYS A CA 1
ATOM 816 C C . CYS A 1 108 ? 10.883 -8.708 -3.379 1.00 97.81 108 CYS A C 1
ATOM 818 O O . CYS A 1 108 ? 11.968 -8.706 -2.801 1.00 97.81 108 CYS A O 1
ATOM 820 N N . ASP A 1 109 ? 10.708 -9.267 -4.574 1.00 98.06 109 ASP A N 1
ATOM 821 C CA . ASP A 1 109 ? 11.827 -9.657 -5.428 1.00 98.06 109 ASP A CA 1
ATOM 822 C C . ASP A 1 109 ? 12.311 -8.418 -6.194 1.00 98.06 109 ASP A C 1
ATOM 824 O O . ASP A 1 109 ? 11.872 -8.127 -7.312 1.00 98.06 109 ASP A O 1
ATOM 828 N N . GLU A 1 110 ? 13.176 -7.639 -5.543 1.00 96.75 110 GLU A N 1
ATOM 829 C CA . GLU A 1 110 ? 13.720 -6.401 -6.109 1.00 96.75 110 GLU A CA 1
ATOM 830 C C . GLU A 1 110 ? 14.507 -6.677 -7.396 1.00 96.75 110 GLU A C 1
ATOM 832 O O . GLU A 1 110 ? 14.370 -5.942 -8.374 1.00 96.75 110 GLU A O 1
ATOM 837 N N . ALA A 1 111 ? 15.238 -7.794 -7.453 1.00 98.12 111 ALA A N 1
ATOM 838 C CA . ALA A 1 111 ? 16.012 -8.180 -8.627 1.00 98.12 111 ALA A CA 1
ATOM 839 C C . ALA A 1 111 ? 15.110 -8.446 -9.844 1.00 98.12 111 ALA A C 1
ATOM 841 O O . ALA A 1 111 ? 15.408 -7.990 -10.955 1.00 98.12 111 ALA A O 1
ATOM 842 N N . ALA A 1 112 ? 13.986 -9.143 -9.651 1.00 98.06 112 ALA A N 1
ATOM 843 C CA . ALA A 1 112 ? 12.992 -9.338 -10.702 1.00 98.06 112 ALA A CA 1
ATOM 844 C C . ALA A 1 112 ? 12.319 -8.018 -11.110 1.00 98.06 112 ALA A C 1
ATOM 846 O O . ALA A 1 112 ? 12.093 -7.791 -12.304 1.00 98.06 112 ALA A O 1
ATOM 847 N N . GLY A 1 113 ? 12.036 -7.137 -10.145 1.00 97.81 113 GLY A N 1
ATOM 848 C CA . GLY A 1 113 ? 11.504 -5.796 -10.393 1.00 97.81 113 GLY A CA 1
ATOM 849 C C . GLY A 1 113 ? 12.427 -4.959 -11.281 1.00 97.81 113 GLY A C 1
ATOM 850 O O . GLY A 1 113 ? 12.006 -4.454 -12.323 1.00 97.81 113 GLY A O 1
ATOM 851 N N . GLU A 1 114 ? 13.711 -4.879 -10.938 1.00 97.56 114 GLU A N 1
ATOM 852 C CA . GLU A 1 114 ? 14.706 -4.168 -11.741 1.00 97.56 114 GLU A CA 1
ATOM 853 C C . GLU A 1 114 ? 14.898 -4.794 -13.127 1.00 97.56 114 GLU A C 1
ATOM 855 O O . GLU A 1 114 ? 15.048 -4.086 -14.125 1.00 97.56 114 GLU A O 1
ATOM 860 N N . ALA A 1 115 ? 14.886 -6.127 -13.221 1.00 98.00 115 ALA A N 1
ATOM 861 C CA . ALA A 1 115 ? 14.983 -6.816 -14.502 1.00 98.00 115 ALA A CA 1
ATOM 862 C C . ALA A 1 115 ? 13.791 -6.487 -15.415 1.00 98.00 115 ALA A C 1
ATOM 864 O O . ALA A 1 115 ? 13.972 -6.321 -16.625 1.00 98.00 115 ALA A O 1
ATOM 865 N N . LEU A 1 116 ? 12.586 -6.359 -14.849 1.00 97.31 116 LEU A N 1
ATOM 866 C CA . LEU A 1 116 ? 11.397 -5.919 -15.575 1.00 97.31 116 LEU A CA 1
ATOM 867 C C . LEU A 1 116 ? 11.544 -4.474 -16.068 1.00 97.31 116 LEU A C 1
ATOM 869 O O . LEU A 1 116 ? 11.291 -4.223 -17.247 1.00 97.31 116 LEU A O 1
ATOM 873 N N . VAL A 1 117 ? 11.997 -3.560 -15.205 1.00 97.06 117 VAL A N 1
ATOM 874 C CA . VAL A 1 117 ? 12.255 -2.155 -15.564 1.00 97.06 117 VAL A CA 1
ATOM 875 C C . VAL A 1 117 ? 13.267 -2.058 -16.706 1.00 97.06 117 VAL A C 1
ATOM 877 O O . VAL A 1 117 ? 12.970 -1.452 -17.734 1.00 97.06 117 VAL A O 1
ATOM 880 N N . ARG A 1 118 ? 14.426 -2.723 -16.588 1.00 96.69 118 ARG A N 1
ATOM 881 C CA . ARG A 1 118 ? 15.467 -2.722 -17.634 1.00 96.69 118 ARG A CA 1
ATOM 882 C C . ARG A 1 118 ? 14.945 -3.256 -18.963 1.00 96.69 118 ARG A C 1
ATOM 884 O O . ARG A 1 118 ? 15.186 -2.658 -20.009 1.00 96.69 118 ARG A O 1
ATOM 891 N N . ARG A 1 119 ? 14.215 -4.376 -18.932 1.00 95.88 119 ARG A N 1
ATOM 892 C CA . ARG A 1 119 ? 13.633 -4.970 -20.143 1.00 95.88 119 ARG A CA 1
ATOM 893 C C . ARG A 1 119 ? 12.648 -4.019 -20.814 1.00 95.88 119 ARG A C 1
ATOM 895 O O . ARG A 1 119 ? 12.645 -3.929 -22.037 1.00 95.88 119 ARG A O 1
ATOM 902 N N . TRP A 1 120 ? 11.831 -3.320 -20.032 1.00 94.06 120 TRP A N 1
ATOM 903 C CA . TRP A 1 120 ? 10.893 -2.346 -20.573 1.00 94.06 120 TRP A CA 1
ATOM 904 C C . TRP A 1 120 ? 11.597 -1.128 -21.177 1.00 94.06 120 TRP A C 1
ATOM 906 O O . TRP A 1 120 ? 11.227 -0.712 -22.271 1.00 94.06 120 TRP A O 1
ATOM 916 N N . GLY A 1 121 ? 12.637 -0.610 -20.516 1.00 93.31 121 GLY A N 1
ATOM 917 C CA . GLY A 1 121 ? 13.447 0.499 -21.031 1.00 93.31 121 GLY A CA 1
ATOM 918 C C . GLY A 1 121 ? 14.016 0.206 -22.421 1.00 93.31 121 GLY A C 1
ATOM 919 O O . GLY A 1 121 ? 13.790 0.973 -23.350 1.00 93.31 121 GLY A O 1
ATOM 920 N N . MET A 1 122 ? 14.620 -0.974 -22.607 1.00 92.50 122 MET A N 1
ATOM 921 C CA . MET A 1 122 ? 15.150 -1.386 -23.917 1.00 92.50 122 MET A CA 1
ATOM 922 C C . MET A 1 122 ? 14.074 -1.433 -25.013 1.00 92.50 122 MET A C 1
ATOM 924 O O . MET A 1 122 ? 14.325 -1.042 -26.151 1.00 92.50 122 MET A O 1
ATOM 928 N N . LEU A 1 123 ? 12.867 -1.909 -24.687 1.00 90.25 123 LEU A N 1
ATOM 929 C CA . LEU A 1 123 ? 11.765 -1.955 -25.650 1.00 90.25 123 LEU A CA 1
ATOM 930 C C . LEU A 1 123 ? 11.285 -0.549 -26.022 1.00 90.25 123 LEU A C 1
ATOM 932 O O . LEU A 1 123 ? 11.077 -0.279 -27.204 1.00 90.25 123 LEU A O 1
ATOM 936 N N . ALA A 1 124 ? 11.146 0.339 -25.035 1.00 83.31 124 ALA A N 1
ATOM 937 C CA . ALA A 1 124 ? 10.721 1.719 -25.248 1.00 83.31 124 ALA A CA 1
ATOM 938 C C . ALA A 1 124 ? 11.707 2.484 -26.152 1.00 83.31 124 ALA A C 1
ATOM 940 O O . ALA A 1 124 ? 11.282 3.123 -27.122 1.00 83.31 124 ALA A O 1
ATOM 941 N N . ASP A 1 125 ? 13.009 2.323 -25.909 1.00 79.88 125 ASP A N 1
ATOM 942 C CA . ASP A 1 125 ? 14.078 2.955 -26.687 1.00 79.88 125 ASP A CA 1
ATOM 943 C C . ASP A 1 125 ? 14.115 2.453 -28.139 1.00 79.88 125 ASP A C 1
ATOM 945 O O . ASP A 1 125 ? 14.298 3.236 -29.078 1.00 79.88 125 ASP A O 1
ATOM 949 N N . HIS A 1 126 ? 13.867 1.157 -28.366 1.00 70.38 126 HIS A N 1
ATOM 950 C CA . HIS A 1 126 ? 13.782 0.593 -29.717 1.00 70.38 126 HIS A CA 1
ATOM 951 C C . HIS A 1 126 ? 12.607 1.158 -30.525 1.00 70.38 126 HIS A C 1
ATOM 953 O O . HIS A 1 126 ? 12.757 1.442 -31.719 1.00 70.38 126 HIS A O 1
ATOM 959 N N . THR A 1 127 ? 11.452 1.385 -29.898 1.00 65.81 127 THR A N 1
ATOM 960 C CA . THR A 1 127 ? 10.326 2.066 -30.561 1.00 65.81 127 THR A CA 1
ATOM 961 C C . THR A 1 127 ? 10.661 3.504 -30.958 1.00 65.81 127 THR A C 1
ATOM 963 O O . THR A 1 127 ? 10.234 3.958 -32.016 1.00 65.81 127 THR A O 1
ATOM 966 N N . HIS A 1 128 ? 11.437 4.231 -30.151 1.00 61.81 128 HIS A N 1
ATOM 967 C CA . HIS A 1 128 ? 11.839 5.604 -30.477 1.00 61.81 128 HIS A CA 1
ATOM 968 C C . HIS A 1 128 ? 12.897 5.656 -31.587 1.00 61.81 128 HIS A C 1
ATOM 970 O O . HIS A 1 128 ? 12.804 6.491 -32.487 1.00 61.81 128 HIS A O 1
ATOM 976 N N . SER A 1 129 ? 13.853 4.724 -31.582 1.00 60.47 129 SER A N 1
ATOM 977 C CA . SER A 1 129 ? 14.880 4.620 -32.626 1.00 60.47 129 SER A CA 1
ATOM 978 C C . SER A 1 129 ? 14.289 4.278 -34.002 1.00 60.47 129 SER A C 1
ATOM 980 O O . SER A 1 129 ? 14.662 4.882 -35.007 1.00 60.47 129 SER A O 1
ATOM 982 N N . THR A 1 130 ? 13.317 3.364 -34.057 1.00 62.28 130 THR A N 1
ATOM 983 C CA . THR A 1 130 ? 12.653 2.980 -35.315 1.00 62.28 130 THR A CA 1
ATOM 984 C C . THR A 1 130 ? 11.713 4.061 -35.853 1.00 62.28 130 THR A C 1
ATOM 986 O O . THR A 1 130 ? 11.688 4.289 -37.061 1.00 62.28 130 THR A O 1
ATOM 989 N N . ALA A 1 131 ? 10.992 4.777 -34.984 1.00 60.47 131 ALA A N 1
ATOM 990 C CA . ALA A 1 131 ? 10.142 5.896 -35.396 1.00 60.47 131 ALA A CA 1
ATOM 991 C C . ALA A 1 131 ? 10.950 7.070 -35.981 1.00 60.47 131 ALA A C 1
ATOM 993 O O . ALA A 1 131 ? 10.544 7.646 -36.987 1.00 60.47 131 ALA A O 1
ATOM 994 N N . ALA A 1 132 ? 12.111 7.394 -35.399 1.00 59.12 132 ALA A N 1
ATOM 995 C CA . ALA A 1 132 ? 13.006 8.423 -35.931 1.00 59.12 132 ALA A CA 1
ATOM 996 C C . ALA A 1 132 ? 13.603 8.027 -37.294 1.00 59.12 132 ALA A C 1
ATOM 998 O O . ALA A 1 132 ? 13.654 8.846 -38.210 1.00 59.12 132 ALA A O 1
ATOM 999 N N . ALA A 1 133 ? 13.992 6.758 -37.458 1.00 58.53 133 ALA A N 1
ATOM 1000 C CA . ALA A 1 133 ? 14.525 6.244 -38.719 1.00 58.53 133 ALA A CA 1
ATOM 1001 C C . ALA A 1 133 ? 13.481 6.193 -39.851 1.00 58.53 133 ALA A C 1
ATOM 1003 O O . ALA A 1 133 ? 13.840 6.365 -41.008 1.00 58.53 133 ALA A O 1
ATOM 1004 N N . ALA A 1 134 ? 12.197 5.982 -39.539 1.00 58.03 134 ALA A N 1
ATOM 1005 C CA . ALA A 1 134 ? 11.115 5.976 -40.529 1.00 58.03 134 ALA A CA 1
ATOM 1006 C C . ALA A 1 134 ? 10.647 7.383 -40.956 1.00 58.03 134 ALA A C 1
ATOM 1008 O O . ALA A 1 134 ? 9.914 7.513 -41.934 1.00 58.03 134 ALA A O 1
ATOM 1009 N N . ALA A 1 135 ? 11.038 8.423 -40.214 1.00 56.94 135 ALA A N 1
ATOM 1010 C CA . ALA A 1 135 ? 10.707 9.822 -40.489 1.00 56.94 135 ALA A CA 1
ATOM 1011 C C . ALA A 1 135 ? 11.844 10.598 -41.191 1.00 56.94 135 ALA A C 1
ATOM 1013 O O . ALA A 1 135 ? 11.712 11.807 -41.390 1.00 56.94 135 ALA A O 1
ATOM 1014 N N . SER A 1 136 ? 12.946 9.914 -41.531 1.00 50.88 136 SER A N 1
ATOM 1015 C CA . SER A 1 136 ? 14.126 10.437 -42.243 1.00 50.88 136 SER A CA 1
ATOM 1016 C C . SER A 1 136 ? 14.136 9.965 -43.694 1.00 50.88 136 SER A C 1
ATOM 1018 O O . SER A 1 136 ? 14.571 10.752 -44.561 1.00 50.88 136 SER A O 1
#

Mean predicted aligned error: 5.24 Å

Secondary structure (DSSP, 8-state):
-EESSS--HHHHHHTT---EE-GGG--SSPPPHHHHHHHHHHHHHTT---B--SSSSPPHHHHHHHHHH-PPBPSS----SS--TT--HHHHHHHHHHHHHHHTT----HHHHHHHHHHHHHHHHHHHHHHHHHT-

Foldseek 3Di:
DEEQDDQCCVVCVVVVADYHHCVVQFDLDADDPVRLVVVLVVCVVRVPQEYAAQDPVRDSRSVNNCVSNVRYHQPDHAPRDDADVPDDPLLSVLSNVQSVQVNVVHHRPVVVSVVSRVVVVVVVVVVVVVVVVVVD

pLDDT: mean 91.87, std 10.13, range [50.88, 98.25]

Solvent-accessible surface area (backbone atoms only — not comparable to full-atom values): 7841 Å² total; per-residue (Å²): 88,36,29,55,61,86,63,53,58,69,59,22,61,76,72,75,50,61,67,42,55,41,57,95,68,71,38,85,58,87,72,53,70,74,59,44,53,52,49,49,50,57,37,57,79,67,67,61,73,39,36,39,32,68,40,88,75,62,53,63,32,60,53,46,48,25,68,77,67,71,40,46,67,38,93,52,55,34,71,70,71,87,58,43,89,96,41,50,71,60,48,35,50,42,51,38,49,35,44,52,32,42,54,70,74,48,74,54,61,60,68,61,43,52,51,51,38,53,57,48,51,58,53,55,52,50,55,54,55,53,54,56,62,74,75,109

Sequence (136 aa):
LATRHKAFGYYAHRYGFRELALQGFSTTEAIRPAVLANLRRKLAEANVVVLFPEQDPPGRSLQVIAQQTGIPLSPQHLIADGLAAGQSTVETFVGNTCAITNGLQGQCDEAAGEALVRRWGMLADHTHSTAAAAAS